Protein AF-A0A7J4KH27-F1 (afdb_monomer_lite)

Foldseek 3Di:
DDPPPQDWDQQPPPRDIDGPVNDDVQADPPPRHRPPPPVVVVVVVVVVCVVDCVVVVVVLVVLCVVVVVQAFDPVQSVVVSVQQVVQVVVVPPDDGFQKDKTWHDQDPVQLQDWDAAPPPRDTDRDAWTWIWIDGPVDDDIDIHTHHPVD

Structure (mmCIF, N/CA/C/O backbone):
data_AF-A0A7J4KH27-F1
#
_entry.id   AF-A0A7J4KH27-F1
#
loop_
_atom_site.group_PDB
_atom_site.id
_atom_site.type_symbol
_atom_site.label_atom_id
_atom_site.label_alt_id
_atom_site.label_comp_id
_atom_site.label_asym_id
_atom_site.label_entity_id
_atom_site.label_seq_id
_atom_site.pdbx_PDB_ins_code
_atom_site.Cartn_x
_atom_site.Cartn_y
_atom_site.Cartn_z
_atom_site.occupancy
_atom_site.B_iso_or_equiv
_atom_site.auth_seq_id
_atom_site.auth_comp_id
_atom_site.auth_asym_id
_atom_site.auth_atom_id
_atom_site.pdbx_PDB_model_num
ATOM 1 N N . MET A 1 1 ? 12.294 -30.414 -48.015 1.00 36.88 1 MET A N 1
ATOM 2 C CA . MET A 1 1 ? 13.051 -29.209 -48.413 1.00 36.88 1 MET A CA 1
ATOM 3 C C . MET A 1 1 ? 12.670 -28.103 -47.450 1.00 36.88 1 MET A C 1
ATOM 5 O O . MET A 1 1 ? 11.553 -27.610 -47.509 1.00 36.88 1 MET A O 1
ATOM 9 N N . THR A 1 2 ? 13.531 -27.830 -46.477 1.00 44.72 2 THR A N 1
ATOM 10 C CA . THR A 1 2 ? 13.286 -26.864 -45.402 1.00 44.72 2 THR A CA 1
ATOM 11 C C . THR A 1 2 ? 13.492 -25.462 -45.970 1.00 44.72 2 THR A C 1
ATOM 13 O O . THR A 1 2 ? 1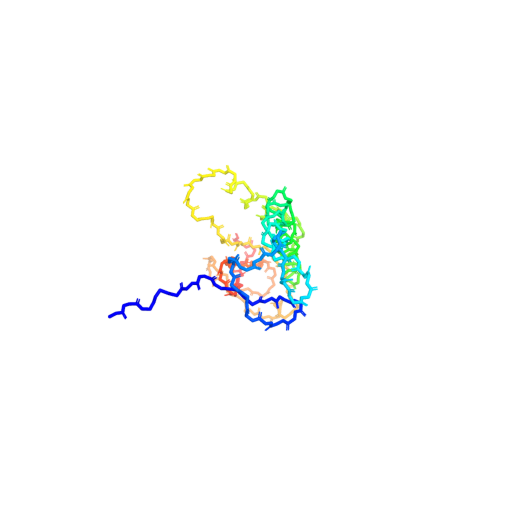4.581 -25.151 -46.446 1.00 44.72 2 THR A O 1
ATOM 16 N N . ARG A 1 3 ? 12.433 -24.647 -46.004 1.00 50.53 3 ARG A N 1
ATOM 17 C CA . ARG A 1 3 ? 12.483 -23.253 -46.463 1.00 50.53 3 ARG A CA 1
ATOM 18 C C . ARG A 1 3 ? 13.350 -22.489 -45.458 1.00 50.53 3 ARG A C 1
ATOM 20 O O . ARG A 1 3 ? 12.947 -22.328 -44.311 1.00 50.53 3 ARG A O 1
ATOM 27 N N . MET A 1 4 ? 14.566 -22.119 -45.850 1.00 54.44 4 MET A N 1
ATOM 28 C CA . MET A 1 4 ? 15.420 -21.243 -45.049 1.00 54.44 4 MET A CA 1
ATOM 29 C C . MET A 1 4 ? 14.706 -19.890 -44.972 1.00 54.44 4 MET A C 1
ATOM 31 O O . MET A 1 4 ? 14.648 -19.170 -45.964 1.00 54.44 4 MET A O 1
ATOM 35 N N . HIS A 1 5 ? 14.060 -19.591 -43.846 1.00 60.06 5 HIS A N 1
ATOM 36 C CA . HIS A 1 5 ? 13.486 -18.271 -43.618 1.00 60.06 5 HIS A CA 1
ATOM 37 C C . HIS A 1 5 ? 14.646 -17.317 -43.345 1.00 60.06 5 HIS A C 1
ATOM 39 O O . HIS A 1 5 ? 15.245 -17.365 -42.273 1.00 60.06 5 HIS A O 1
ATOM 45 N N . ALA A 1 6 ? 14.995 -16.504 -44.342 1.00 69.38 6 ALA A N 1
ATOM 46 C CA . ALA A 1 6 ? 15.940 -15.416 -44.156 1.00 69.38 6 ALA A CA 1
ATOM 47 C C . ALA A 1 6 ? 15.392 -14.458 -43.077 1.00 69.38 6 ALA A C 1
ATOM 49 O O . ALA A 1 6 ? 14.183 -14.179 -43.067 1.00 69.38 6 ALA A O 1
ATOM 50 N N . PRO A 1 7 ? 16.234 -13.998 -42.138 1.00 76.62 7 PRO A N 1
ATOM 51 C CA . PRO A 1 7 ? 15.800 -13.097 -41.082 1.00 76.62 7 PRO A CA 1
ATOM 52 C C . PRO A 1 7 ? 15.359 -11.757 -41.689 1.00 76.62 7 PRO A C 1
ATOM 54 O O . PRO A 1 7 ? 16.080 -11.136 -42.472 1.00 76.62 7 PRO A O 1
ATOM 57 N N . HIS A 1 8 ? 14.148 -11.339 -41.338 1.00 81.88 8 HIS A N 1
ATOM 58 C CA . HIS A 1 8 ? 13.476 -10.148 -41.853 1.00 81.88 8 HIS A CA 1
ATOM 59 C C . HIS A 1 8 ? 12.867 -9.355 -40.696 1.00 81.88 8 HIS A C 1
ATOM 61 O O . HIS A 1 8 ? 12.546 -9.916 -39.648 1.00 81.88 8 HIS A O 1
ATOM 67 N N . THR A 1 9 ? 12.717 -8.049 -40.894 1.00 82.38 9 THR A N 1
ATOM 68 C CA . THR A 1 9 ? 12.050 -7.126 -39.971 1.00 82.38 9 THR A CA 1
ATOM 69 C C . THR A 1 9 ? 11.127 -6.193 -40.753 1.00 82.38 9 THR A C 1
ATOM 71 O O . THR A 1 9 ? 11.249 -6.065 -41.968 1.00 82.38 9 THR A O 1
ATOM 74 N N . THR A 1 10 ? 10.176 -5.544 -40.086 1.00 86.69 10 THR A N 1
ATOM 75 C CA . THR A 1 10 ? 9.300 -4.546 -40.719 1.00 86.69 10 THR A CA 1
ATOM 76 C C . THR A 1 10 ? 9.835 -3.149 -40.435 1.00 86.69 10 THR A C 1
ATOM 78 O O . THR A 1 10 ? 10.053 -2.789 -39.280 1.00 86.69 10 THR A O 1
ATOM 81 N N . CYS A 1 11 ? 10.031 -2.331 -41.469 1.00 85.50 11 CYS A N 1
ATOM 82 C CA . CYS A 1 11 ? 10.560 -0.983 -41.283 1.00 85.50 11 CYS A CA 1
ATOM 83 C C . CYS A 1 11 ? 9.542 -0.061 -40.580 1.00 85.50 11 CYS A C 1
ATOM 85 O O . CYS A 1 11 ? 8.433 0.100 -41.086 1.00 85.50 11 CYS A O 1
ATOM 87 N N . PRO A 1 12 ? 9.889 0.648 -39.488 1.00 82.69 12 PRO A N 1
ATOM 88 C CA . PRO A 1 12 ? 8.945 1.517 -38.782 1.00 82.69 12 PRO A CA 1
ATOM 89 C C . PRO A 1 12 ? 8.585 2.783 -39.577 1.00 82.69 12 PRO A C 1
ATOM 91 O O . PRO A 1 12 ? 7.515 3.356 -39.373 1.00 82.69 12 PRO A O 1
ATOM 94 N N . GLY A 1 13 ? 9.445 3.208 -40.512 1.00 84.38 13 GLY A N 1
ATOM 95 C CA . GLY A 1 13 ? 9.220 4.390 -41.345 1.00 84.38 13 GLY A CA 1
ATOM 96 C C . GLY A 1 13 ? 8.256 4.153 -42.511 1.00 84.38 13 GLY A C 1
ATOM 97 O O . GLY A 1 13 ? 7.327 4.933 -42.706 1.00 84.38 13 GLY A O 1
ATOM 98 N N . CYS A 1 14 ? 8.466 3.088 -43.294 1.00 90.56 14 CYS A N 1
ATOM 99 C CA . CYS A 1 14 ? 7.663 2.802 -44.496 1.00 90.56 14 CYS A CA 1
ATOM 100 C C . CYS A 1 14 ? 6.749 1.574 -44.379 1.00 90.56 14 CYS A C 1
ATOM 102 O O . CYS A 1 14 ? 5.914 1.373 -45.254 1.00 90.56 14 CYS A O 1
ATOM 104 N N . ARG A 1 15 ? 6.863 0.800 -43.290 1.00 88.81 15 ARG A N 1
ATOM 105 C CA . ARG A 1 15 ? 6.092 -0.424 -42.995 1.00 88.81 15 ARG A CA 1
ATOM 106 C C . ARG A 1 15 ? 6.269 -1.566 -43.992 1.00 88.81 15 ARG A C 1
ATOM 108 O O . ARG A 1 15 ? 5.489 -2.511 -43.959 1.00 88.81 15 ARG A O 1
ATOM 115 N N . GLU A 1 16 ? 7.297 -1.495 -44.827 1.00 88.88 16 GLU A N 1
ATOM 116 C CA . GLU A 1 16 ? 7.660 -2.586 -45.724 1.00 88.88 16 GLU A CA 1
ATOM 117 C C . GLU A 1 16 ? 8.458 -3.664 -44.978 1.00 88.88 16 GLU A C 1
ATOM 119 O O . GLU A 1 16 ? 9.203 -3.358 -44.037 1.00 88.88 16 GLU A O 1
ATOM 124 N N . GLU A 1 17 ? 8.316 -4.916 -45.410 1.00 88.75 17 GLU A N 1
ATOM 125 C CA . GLU A 1 17 ? 9.188 -6.009 -44.984 1.00 88.75 17 GLU A CA 1
ATOM 126 C C . GLU A 1 17 ? 10.582 -5.820 -45.594 1.00 88.75 17 GLU A C 1
ATOM 128 O O . GLU A 1 17 ? 10.739 -5.645 -46.800 1.00 88.75 17 GLU A O 1
ATOM 133 N N . VAL A 1 18 ? 11.606 -5.836 -44.745 1.00 87.12 18 VAL A N 1
ATOM 134 C CA . VAL A 1 18 ? 13.002 -5.642 -45.136 1.00 87.12 18 VAL A CA 1
ATOM 135 C C . VAL A 1 18 ? 13.821 -6.815 -44.623 1.00 87.12 18 VAL A C 1
ATOM 137 O O . VAL A 1 18 ? 13.787 -7.151 -43.434 1.00 87.12 18 VAL A O 1
ATOM 140 N N . TYR A 1 19 ? 14.589 -7.434 -45.514 1.00 85.81 19 TYR A N 1
ATOM 141 C CA . TYR A 1 19 ? 15.535 -8.475 -45.137 1.00 85.81 19 TYR A CA 1
ATOM 142 C C . TYR A 1 19 ? 16.796 -7.843 -44.554 1.00 85.81 19 TYR A C 1
ATOM 144 O O . TYR A 1 19 ? 17.318 -6.862 -45.084 1.00 85.81 19 TYR A O 1
ATOM 152 N N . LEU A 1 20 ? 17.312 -8.406 -43.458 1.00 80.19 20 LEU A N 1
ATOM 153 C CA . LEU A 1 20 ? 18.459 -7.815 -42.754 1.00 80.19 20 LEU A CA 1
ATOM 154 C C . LEU A 1 20 ? 19.730 -7.753 -43.624 1.00 80.19 20 LEU A C 1
ATOM 156 O O . LEU A 1 20 ? 20.584 -6.898 -43.409 1.00 80.19 20 LEU A O 1
ATOM 160 N N . GLU A 1 21 ? 19.843 -8.627 -44.626 1.00 80.38 21 GLU A N 1
ATOM 161 C CA . GLU A 1 21 ? 20.944 -8.642 -45.599 1.00 80.38 21 GLU A CA 1
ATOM 162 C C . GLU A 1 21 ? 20.879 -7.510 -46.640 1.00 80.38 21 GLU A C 1
ATOM 164 O O . GLU A 1 21 ? 21.900 -7.160 -47.229 1.00 80.38 21 GLU A O 1
ATOM 169 N N . GLU A 1 22 ? 19.707 -6.903 -46.845 1.00 83.88 22 GLU A N 1
ATOM 170 C CA . GLU A 1 22 ? 19.485 -5.821 -47.818 1.00 83.88 22 GLU A CA 1
ATOM 171 C C . GLU A 1 22 ? 19.701 -4.425 -47.213 1.00 83.88 22 GLU A C 1
ATOM 173 O O . GLU A 1 22 ? 19.567 -3.404 -47.895 1.00 83.88 22 GLU A O 1
ATOM 178 N N . LEU A 1 23 ? 20.036 -4.363 -45.922 1.00 82.25 23 LEU A N 1
ATOM 179 C CA . LEU A 1 23 ? 20.260 -3.110 -45.219 1.00 82.25 23 LEU A CA 1
ATOM 180 C C . LEU A 1 23 ? 21.498 -2.394 -45.746 1.00 82.25 23 LEU A C 1
ATOM 182 O O . LEU A 1 23 ? 22.618 -2.906 -45.728 1.00 82.25 23 LEU A O 1
ATOM 186 N N . VAL A 1 24 ? 21.315 -1.135 -46.131 1.00 82.81 24 VAL A N 1
ATOM 187 C CA . VAL A 1 24 ? 22.419 -0.275 -46.550 1.00 82.81 24 VAL A CA 1
ATOM 188 C C . VAL A 1 24 ? 22.876 0.510 -45.333 1.00 82.81 24 VAL A C 1
ATOM 190 O O . VAL A 1 24 ? 22.203 1.444 -44.908 1.00 82.81 24 VAL A O 1
ATOM 193 N N . ARG A 1 25 ? 24.021 0.126 -44.755 1.00 80.19 25 ARG A N 1
ATOM 194 C CA . ARG A 1 25 ? 24.579 0.755 -43.538 1.00 80.19 25 ARG A CA 1
ATOM 195 C C . ARG A 1 25 ? 23.602 0.761 -42.347 1.00 80.19 25 ARG A C 1
ATOM 197 O O . ARG A 1 25 ? 23.576 1.719 -41.587 1.00 80.19 25 ARG A O 1
ATOM 204 N N . GLY A 1 26 ? 22.786 -0.286 -42.205 1.00 77.50 26 GLY A N 1
ATOM 205 C CA . GLY A 1 26 ? 21.776 -0.379 -41.140 1.00 77.50 26 GLY A CA 1
ATOM 206 C C . GLY A 1 26 ? 20.480 0.398 -41.411 1.00 77.50 26 GLY A C 1
ATOM 207 O O . GLY A 1 26 ? 19.600 0.428 -40.553 1.00 77.50 26 GLY A O 1
ATOM 208 N N . CYS A 1 27 ? 20.327 0.999 -42.596 1.00 84.19 27 CYS A N 1
ATOM 209 C CA . CYS A 1 27 ? 19.119 1.713 -43.004 1.00 84.19 27 CYS A CA 1
ATOM 210 C C . CYS A 1 27 ? 18.240 0.876 -43.940 1.00 84.19 27 CYS A C 1
ATOM 212 O O . CYS A 1 27 ? 18.731 0.102 -44.768 1.00 84.19 27 CYS A O 1
ATOM 214 N N . CYS A 1 28 ? 16.929 1.107 -43.858 1.00 89.44 28 CYS A N 1
ATOM 215 C CA . CYS A 1 28 ? 15.958 0.621 -44.827 1.00 89.44 28 CYS A CA 1
ATOM 216 C C . CYS A 1 28 ? 16.301 1.149 -46.234 1.00 89.44 28 CYS A C 1
ATOM 218 O O . CYS A 1 28 ? 16.411 2.367 -46.409 1.00 89.44 28 CYS A O 1
ATOM 220 N N . PRO A 1 29 ? 16.405 0.281 -47.255 1.00 86.75 29 PRO A N 1
ATOM 221 C CA . PRO A 1 29 ? 16.763 0.699 -48.611 1.00 86.75 29 PRO A CA 1
ATOM 222 C C . PRO A 1 29 ? 15.683 1.555 -49.292 1.00 86.75 29 PRO A C 1
ATOM 224 O O . PRO A 1 29 ? 15.984 2.282 -50.235 1.00 86.75 29 PRO A O 1
ATOM 227 N N . LEU A 1 30 ? 14.433 1.490 -48.823 1.00 88.50 30 LEU A N 1
ATOM 228 C CA . LEU A 1 30 ? 13.297 2.173 -49.447 1.00 88.50 30 LEU A CA 1
ATOM 229 C C . LEU A 1 30 ? 13.080 3.591 -48.919 1.00 88.50 30 LEU A C 1
ATOM 231 O O . LEU A 1 30 ? 12.722 4.481 -49.685 1.00 88.50 30 LEU A O 1
ATOM 235 N N . CYS A 1 31 ? 13.283 3.814 -47.619 1.00 90.00 31 CYS A N 1
ATOM 236 C CA . CYS A 1 31 ? 13.014 5.112 -46.992 1.00 90.00 31 CYS A CA 1
ATOM 237 C C . CYS A 1 31 ? 14.207 5.717 -46.244 1.00 90.00 31 CYS A C 1
ATOM 239 O O . CYS A 1 31 ? 14.104 6.839 -45.756 1.00 90.00 31 CYS A O 1
ATOM 241 N N . GLY A 1 32 ? 15.326 4.995 -46.129 1.00 83.81 32 GLY A N 1
ATOM 242 C CA . GLY A 1 32 ? 16.528 5.462 -45.436 1.00 83.81 32 GLY A CA 1
ATOM 243 C C . GLY A 1 32 ? 16.425 5.483 -43.908 1.00 83.81 32 GLY A C 1
ATOM 244 O O . GLY A 1 32 ? 17.357 5.934 -43.252 1.00 83.81 32 GLY A O 1
ATOM 245 N N . CYS A 1 33 ? 15.324 4.995 -43.328 1.00 82.62 33 CYS A N 1
ATOM 246 C CA . CYS A 1 33 ? 15.141 4.912 -41.878 1.00 82.62 33 CYS A CA 1
ATOM 247 C C . CYS A 1 33 ? 16.136 3.913 -41.264 1.00 82.62 33 CYS A C 1
ATOM 249 O O . CYS A 1 33 ? 16.187 2.762 -41.703 1.00 82.62 33 CYS A O 1
ATOM 251 N N . THR A 1 34 ? 16.924 4.348 -40.279 1.00 83.38 34 THR A N 1
ATOM 252 C CA . THR A 1 34 ? 17.853 3.489 -39.530 1.00 83.38 34 THR A CA 1
ATOM 253 C C . THR A 1 34 ? 17.073 2.483 -38.691 1.00 83.38 34 THR A C 1
ATOM 255 O O . THR A 1 34 ? 16.154 2.862 -37.971 1.00 83.38 34 THR A O 1
ATOM 258 N N . LEU A 1 35 ? 17.421 1.200 -38.793 1.00 71.44 35 LEU A N 1
ATOM 259 C CA . LEU A 1 35 ? 16.743 0.114 -38.076 1.00 71.44 35 LEU A CA 1
ATOM 260 C C . LEU A 1 35 ? 17.468 -0.308 -36.789 1.00 71.44 35 LEU A C 1
ATOM 262 O O . LEU A 1 35 ? 16.900 -1.067 -36.018 1.00 71.44 35 LEU A O 1
ATOM 266 N N . GLY A 1 36 ? 18.689 0.188 -36.555 1.00 62.09 36 GLY A N 1
ATOM 267 C CA . GLY A 1 36 ? 19.520 -0.160 -35.392 1.00 62.09 36 GLY A CA 1
ATOM 268 C C . GLY A 1 36 ? 19.399 0.765 -34.174 1.00 62.09 36 GLY A C 1
ATOM 269 O O . GLY A 1 36 ? 19.797 0.364 -33.092 1.00 62.09 36 GLY A O 1
ATOM 270 N N . ASP A 1 37 ? 18.825 1.966 -34.312 1.00 55.84 37 ASP A N 1
ATOM 271 C CA . ASP A 1 37 ? 18.868 2.981 -33.239 1.00 55.84 37 ASP A CA 1
ATOM 272 C C . ASP A 1 37 ? 17.766 2.824 -32.170 1.00 55.84 37 ASP A C 1
ATOM 274 O O . ASP A 1 37 ? 17.782 3.539 -31.172 1.00 55.84 37 ASP A O 1
ATOM 278 N N . PHE A 1 38 ? 16.786 1.935 -32.367 1.00 52.31 38 PHE A N 1
ATOM 279 C CA . PHE A 1 38 ? 15.632 1.816 -31.461 1.00 52.31 38 PHE A CA 1
ATOM 280 C C . PHE A 1 38 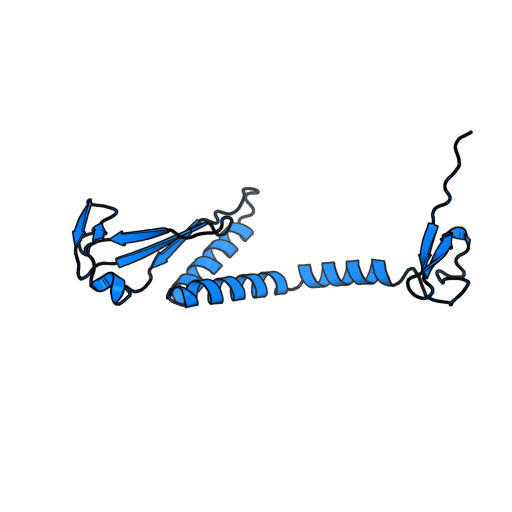? 15.853 0.793 -30.339 1.00 52.31 38 PHE A C 1
ATOM 282 O O . PHE A 1 38 ? 15.535 1.090 -29.191 1.00 52.31 38 PHE A O 1
ATOM 289 N N . ASP A 1 39 ? 16.457 -0.359 -30.647 1.00 52.50 39 ASP A N 1
ATOM 290 C CA . ASP A 1 39 ? 16.717 -1.410 -29.652 1.00 52.50 39 ASP A CA 1
ATOM 291 C C . ASP A 1 39 ? 17.852 -1.013 -28.683 1.00 52.50 39 ASP A C 1
ATOM 293 O O . ASP A 1 39 ? 17.782 -1.296 -27.488 1.00 52.50 39 ASP A O 1
ATOM 297 N N . GLU A 1 40 ? 18.878 -0.296 -29.165 1.00 54.53 40 GLU A N 1
ATOM 298 C CA . GLU A 1 40 ? 19.952 0.236 -28.307 1.00 54.53 40 GLU A CA 1
ATOM 299 C C . GLU A 1 40 ? 19.438 1.360 -27.384 1.00 54.53 40 GLU A C 1
ATOM 301 O O . GLU A 1 40 ? 19.794 1.404 -26.209 1.00 54.53 40 GLU A O 1
ATOM 306 N N . GLN A 1 41 ? 18.521 2.214 -27.863 1.00 54.69 41 GLN A N 1
ATOM 307 C CA . GLN A 1 41 ? 17.917 3.276 -27.044 1.00 54.69 41 GLN A CA 1
ATOM 308 C C . GLN A 1 41 ? 16.963 2.755 -25.962 1.00 54.69 41 GLN A C 1
ATOM 310 O O . GLN A 1 41 ? 16.904 3.348 -24.884 1.00 54.69 41 GLN A O 1
ATOM 315 N N . GLU A 1 42 ? 16.207 1.681 -26.219 1.00 57.25 42 GLU A N 1
ATOM 316 C CA . GLU A 1 42 ? 15.368 1.053 -25.188 1.00 57.25 42 GLU A CA 1
ATOM 317 C C . GLU A 1 42 ? 16.222 0.422 -24.081 1.00 57.25 42 GLU A C 1
ATOM 319 O O . GLU A 1 42 ? 15.928 0.628 -22.904 1.00 57.25 42 GLU A O 1
ATOM 324 N N . SER A 1 43 ? 17.322 -0.248 -24.444 1.00 62.56 43 SER A N 1
ATOM 325 C CA . SER A 1 43 ? 18.270 -0.822 -23.481 1.00 62.56 43 SER A CA 1
ATOM 326 C C . SER A 1 43 ? 18.956 0.251 -22.624 1.00 62.56 43 SER A C 1
ATOM 328 O O . SER A 1 43 ? 19.065 0.090 -21.409 1.00 62.56 43 SER A O 1
ATOM 330 N N . ASP A 1 44 ? 19.387 1.362 -23.227 1.00 67.62 44 ASP A N 1
ATOM 331 C CA . ASP A 1 44 ? 20.016 2.475 -22.501 1.00 67.62 44 ASP A CA 1
ATOM 332 C C . ASP A 1 44 ? 19.026 3.179 -21.558 1.00 67.62 44 ASP A C 1
ATOM 334 O O . ASP A 1 44 ? 19.384 3.602 -20.453 1.00 67.62 44 ASP A O 1
ATOM 338 N N . LEU A 1 45 ? 17.761 3.304 -21.976 1.00 70.88 45 LEU A N 1
ATOM 339 C CA . LEU A 1 45 ? 16.701 3.878 -21.152 1.00 70.88 45 LEU A CA 1
ATOM 340 C C . LEU A 1 45 ? 16.351 2.966 -19.972 1.00 70.88 45 LEU A C 1
ATOM 342 O O . LEU A 1 45 ? 16.160 3.467 -18.864 1.00 70.88 45 LEU A O 1
ATOM 346 N N . GLU A 1 46 ? 16.274 1.653 -20.190 1.00 71.75 46 GLU A N 1
ATOM 347 C CA . GLU A 1 46 ? 16.033 0.668 -19.135 1.00 71.75 46 GLU A CA 1
ATOM 348 C C . GLU A 1 46 ? 17.176 0.679 -18.108 1.00 71.75 46 GLU A C 1
ATOM 350 O O . GLU A 1 46 ? 16.911 0.829 -16.913 1.00 71.75 46 GLU A O 1
ATOM 355 N N . GLU A 1 47 ? 18.439 0.693 -18.555 1.00 72.38 47 GLU A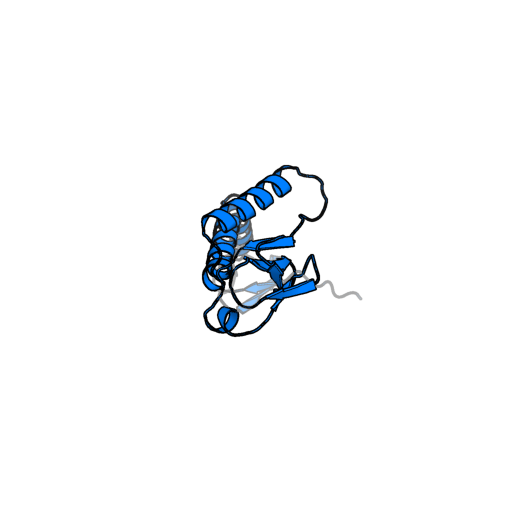 N 1
ATOM 356 C CA . GLU A 1 47 ? 19.596 0.828 -17.660 1.00 72.38 47 GLU A CA 1
ATOM 357 C C . GLU A 1 47 ? 19.567 2.164 -16.893 1.00 72.38 47 GLU A C 1
ATOM 359 O O . GLU A 1 47 ? 19.816 2.212 -15.685 1.00 72.38 47 GLU A O 1
ATOM 364 N N . MET A 1 48 ? 19.219 3.275 -17.551 1.00 70.62 48 MET A N 1
ATOM 365 C CA . MET A 1 48 ? 19.061 4.566 -16.875 1.00 70.62 48 MET A CA 1
ATOM 366 C C . MET A 1 48 ? 17.948 4.549 -15.822 1.00 70.62 48 MET A C 1
ATOM 368 O O . MET A 1 48 ? 18.119 5.151 -14.760 1.00 70.62 48 MET A O 1
ATOM 372 N N . ILE A 1 49 ? 16.820 3.889 -16.098 1.00 72.94 49 ILE A N 1
ATOM 373 C CA . ILE A 1 49 ? 15.702 3.769 -15.157 1.00 72.94 49 ILE A CA 1
ATOM 374 C C . ILE A 1 49 ? 16.117 2.926 -13.954 1.00 72.94 49 ILE A C 1
ATOM 376 O O . ILE A 1 49 ? 15.867 3.355 -12.829 1.00 72.94 49 ILE A O 1
ATOM 380 N N . GLU A 1 50 ? 16.782 1.792 -14.163 1.00 72.06 50 GLU A N 1
ATOM 381 C CA . GLU A 1 50 ? 17.271 0.929 -13.080 1.00 72.06 50 GLU A CA 1
ATOM 382 C C . GLU A 1 50 ? 18.316 1.623 -12.201 1.00 72.06 50 GLU A C 1
ATOM 384 O O . GLU A 1 50 ? 18.314 1.464 -10.981 1.00 72.06 50 GLU A O 1
ATOM 389 N N . ARG A 1 51 ? 19.192 2.436 -12.801 1.00 70.31 51 ARG A N 1
ATOM 390 C CA . ARG A 1 51 ? 20.196 3.228 -12.070 1.00 70.31 51 ARG A CA 1
ATOM 391 C C . ARG A 1 51 ? 19.609 4.455 -11.380 1.00 70.31 51 ARG A C 1
ATOM 393 O O . ARG A 1 51 ? 20.276 5.052 -10.535 1.00 70.31 51 ARG A O 1
ATOM 400 N N . SER A 1 52 ? 18.407 4.869 -11.767 1.00 75.44 52 SER A N 1
ATOM 401 C CA . SER A 1 52 ? 17.698 5.981 -11.146 1.00 75.44 52 SER A CA 1
ATOM 402 C C . SER A 1 52 ? 16.838 5.491 -9.982 1.00 75.44 52 SER A C 1
ATOM 404 O O . SER A 1 52 ? 16.164 4.472 -10.079 1.00 75.44 52 SER A O 1
ATOM 406 N N . ASP A 1 53 ? 16.724 6.280 -8.914 1.00 81.19 53 ASP A N 1
ATOM 407 C CA . ASP A 1 53 ? 15.760 6.014 -7.831 1.00 81.19 53 ASP A CA 1
ATOM 408 C C . ASP A 1 53 ? 14.291 6.232 -8.268 1.00 81.19 53 ASP A C 1
ATOM 410 O O . ASP A 1 53 ? 13.383 6.325 -7.436 1.00 81.19 53 ASP A O 1
ATOM 414 N N . LEU A 1 54 ? 14.020 6.356 -9.574 1.00 85.31 54 LEU A N 1
ATOM 415 C CA . LEU A 1 54 ? 12.701 6.661 -10.118 1.00 85.31 54 LEU A CA 1
ATOM 416 C C . LEU A 1 54 ? 11.663 5.580 -9.770 1.00 85.31 54 LEU A C 1
ATOM 418 O O . LEU A 1 54 ? 10.592 5.959 -9.284 1.00 85.31 54 LEU A O 1
ATOM 422 N N . PRO A 1 55 ? 11.927 4.264 -9.931 1.00 84.94 55 PRO A N 1
ATOM 423 C CA . PRO A 1 55 ? 10.956 3.235 -9.555 1.00 84.94 55 PRO A CA 1
ATOM 424 C C . PRO A 1 55 ? 10.613 3.286 -8.062 1.00 84.94 55 PRO A C 1
ATOM 426 O O . PRO A 1 55 ? 9.441 3.198 -7.685 1.00 84.94 55 PRO A O 1
ATOM 429 N N . TRP A 1 56 ? 11.618 3.512 -7.213 1.00 85.94 56 TRP A N 1
ATOM 430 C CA . TRP A 1 56 ? 11.442 3.635 -5.769 1.00 85.94 56 TRP A CA 1
ATOM 431 C C . TRP A 1 56 ? 10.636 4.880 -5.380 1.00 85.94 56 TRP A C 1
ATOM 433 O O . TRP A 1 56 ? 9.754 4.821 -4.517 1.00 85.94 56 TRP A O 1
ATOM 443 N N . LEU A 1 57 ? 10.878 6.006 -6.052 1.00 89.00 57 LEU A N 1
ATOM 444 C CA . LEU A 1 57 ? 10.142 7.249 -5.840 1.00 89.00 57 LEU A CA 1
ATOM 445 C C . LEU A 1 57 ? 8.676 7.107 -6.261 1.00 89.00 57 LEU A C 1
ATOM 447 O O . LEU A 1 57 ? 7.779 7.510 -5.516 1.00 89.00 57 LEU A O 1
ATOM 451 N N . VAL A 1 58 ? 8.421 6.488 -7.416 1.00 90.69 58 VAL A N 1
ATOM 452 C CA . VAL A 1 58 ? 7.068 6.188 -7.904 1.00 90.69 58 VAL A CA 1
ATOM 453 C C . VAL A 1 58 ? 6.342 5.255 -6.932 1.00 90.69 58 VAL A C 1
ATOM 455 O O . VAL A 1 58 ? 5.209 5.538 -6.534 1.00 90.69 58 VAL A O 1
ATOM 458 N N . PHE A 1 59 ? 6.998 4.181 -6.489 1.00 88.88 59 PHE A N 1
ATOM 459 C CA . PHE A 1 59 ? 6.459 3.262 -5.486 1.00 88.88 59 PHE A CA 1
ATOM 460 C C . PHE A 1 59 ? 6.094 3.988 -4.185 1.00 88.88 59 PHE A C 1
ATOM 462 O O . PHE A 1 59 ? 4.957 3.896 -3.712 1.00 88.88 59 PHE A O 1
ATOM 469 N N . THR A 1 60 ? 7.027 4.777 -3.649 1.00 91.88 60 THR A N 1
ATOM 470 C CA . THR A 1 60 ? 6.830 5.561 -2.426 1.00 91.88 60 THR A CA 1
ATOM 471 C C . THR A 1 60 ? 5.654 6.522 -2.583 1.00 91.88 60 THR A C 1
ATOM 473 O O . THR A 1 60 ? 4.770 6.559 -1.726 1.00 91.88 60 THR A O 1
ATOM 476 N N . TYR A 1 61 ? 5.566 7.240 -3.704 1.00 93.69 61 TYR A N 1
ATOM 477 C CA . TYR A 1 61 ? 4.444 8.131 -3.996 1.00 93.69 61 TYR A CA 1
ATOM 478 C C . TYR A 1 61 ? 3.091 7.406 -3.932 1.00 93.69 61 TYR A C 1
ATOM 480 O O . TYR A 1 61 ? 2.164 7.882 -3.267 1.00 93.69 61 TYR A O 1
ATOM 488 N N . PHE A 1 62 ? 2.966 6.239 -4.572 1.00 92.88 62 PHE A N 1
ATOM 489 C CA . PHE A 1 62 ? 1.720 5.471 -4.553 1.00 92.88 62 PHE A CA 1
ATOM 490 C C . PHE A 1 62 ? 1.364 4.946 -3.159 1.00 92.88 62 PHE A C 1
ATOM 492 O O . PHE A 1 62 ? 0.182 4.958 -2.798 1.00 92.88 62 PHE A O 1
ATOM 499 N N . LEU A 1 63 ? 2.352 4.540 -2.353 1.00 92.25 63 LEU A N 1
ATOM 500 C CA . LEU A 1 63 ? 2.123 4.165 -0.956 1.00 92.25 63 LEU A CA 1
ATOM 501 C C . LEU A 1 63 ? 1.591 5.342 -0.139 1.00 92.25 63 LEU A C 1
ATOM 503 O O . LEU A 1 63 ? 0.582 5.198 0.554 1.00 92.25 63 LEU A O 1
ATOM 507 N N . PHE A 1 64 ? 2.228 6.510 -0.253 1.00 95.06 64 PHE A N 1
ATOM 508 C CA . PHE A 1 64 ? 1.773 7.719 0.426 1.00 95.06 64 PHE A CA 1
ATOM 509 C C . PHE A 1 64 ? 0.352 8.077 0.026 1.00 95.06 64 PHE A C 1
ATOM 511 O O . PHE A 1 64 ? -0.504 8.213 0.897 1.00 95.06 64 PHE A O 1
ATOM 518 N N . LYS A 1 65 ? 0.074 8.164 -1.276 1.00 94.25 65 LYS A N 1
ATOM 519 C CA . LYS A 1 65 ? -1.263 8.481 -1.779 1.00 94.25 65 LYS A CA 1
ATOM 520 C C . LYS A 1 65 ? -2.314 7.522 -1.212 1.00 94.25 65 LYS A C 1
ATOM 522 O O . LYS A 1 65 ? -3.271 7.967 -0.584 1.00 94.25 65 LYS A O 1
ATOM 527 N N . ARG A 1 66 ? -2.095 6.210 -1.348 1.00 92.81 66 ARG A N 1
ATOM 528 C CA . ARG A 1 66 ? -3.037 5.177 -0.892 1.00 92.81 66 ARG A CA 1
ATOM 529 C C . ARG A 1 66 ? -3.283 5.226 0.616 1.00 92.81 66 ARG A C 1
ATOM 531 O O . ARG A 1 66 ? -4.423 5.095 1.053 1.00 92.81 66 ARG A O 1
ATOM 538 N N . PHE A 1 67 ? -2.240 5.363 1.432 1.00 94.31 67 PHE A N 1
ATOM 539 C CA . PHE A 1 67 ? -2.390 5.299 2.888 1.00 94.31 67 PHE A CA 1
ATOM 540 C C . PHE A 1 67 ? -2.869 6.612 3.508 1.00 94.31 67 PHE A C 1
ATOM 542 O O . PHE A 1 67 ? -3.634 6.567 4.475 1.00 94.31 67 PHE A O 1
ATOM 549 N N . LEU A 1 68 ? -2.518 7.761 2.924 1.00 94.62 68 LEU A N 1
ATOM 550 C CA . LEU A 1 68 ? -3.094 9.052 3.307 1.00 94.62 68 LEU A CA 1
ATOM 551 C C . LEU A 1 68 ? -4.600 9.095 3.026 1.00 94.62 68 LEU A C 1
ATOM 553 O O . LEU A 1 68 ? -5.355 9.570 3.870 1.00 94.62 68 LEU A O 1
ATOM 557 N N . GLU A 1 69 ? -5.056 8.534 1.901 1.00 93.19 69 GLU A N 1
ATOM 558 C CA . GLU A 1 69 ? -6.489 8.417 1.577 1.00 93.19 69 GLU A CA 1
ATOM 559 C C . GLU A 1 69 ? -7.265 7.575 2.610 1.00 93.19 69 GLU A C 1
ATOM 561 O O . GLU A 1 69 ? -8.439 7.837 2.876 1.00 93.19 69 GLU A O 1
ATOM 566 N N . ILE A 1 70 ? -6.611 6.597 3.248 1.00 90.88 70 ILE A N 1
ATOM 567 C CA . ILE A 1 70 ? -7.195 5.772 4.324 1.00 90.88 70 ILE A CA 1
ATOM 568 C C . ILE A 1 70 ? -7.071 6.465 5.702 1.00 90.88 70 ILE A C 1
ATOM 570 O O . ILE A 1 70 ? -7.697 6.046 6.680 1.00 90.88 70 ILE A O 1
ATOM 574 N N . GLY A 1 71 ? -6.312 7.561 5.783 1.00 92.56 71 GLY A N 1
ATOM 575 C CA . GLY A 1 71 ? -6.117 8.373 6.984 1.00 92.56 71 GLY A CA 1
ATOM 576 C C . GLY A 1 71 ? -4.917 7.972 7.842 1.00 92.56 71 GLY A C 1
ATOM 577 O O . GLY A 1 71 ? -4.840 8.401 8.991 1.00 92.56 71 GLY A O 1
ATOM 578 N N . ALA A 1 72 ? -3.994 7.151 7.334 1.00 94.38 72 ALA A N 1
ATOM 579 C CA . ALA A 1 72 ? -2.754 6.849 8.048 1.00 94.38 72 ALA A CA 1
ATOM 580 C C . ALA A 1 72 ? -1.870 8.100 8.155 1.00 94.38 72 ALA A C 1
ATOM 582 O O . ALA A 1 72 ? -1.893 8.972 7.284 1.00 94.38 72 ALA A O 1
ATOM 583 N N . SER A 1 73 ? -1.068 8.193 9.217 1.00 94.56 73 SER A N 1
ATOM 584 C CA . SER A 1 73 ? -0.164 9.334 9.383 1.00 94.56 73 SER A CA 1
ATOM 585 C C . SER A 1 73 ? 1.049 9.243 8.439 1.00 94.56 73 SER A C 1
ATOM 587 O O . SER A 1 73 ? 1.576 8.144 8.237 1.00 94.56 73 SER A O 1
ATOM 589 N N . PRO A 1 74 ? 1.568 10.374 7.913 1.00 94.31 74 PRO A N 1
ATOM 590 C CA . PRO A 1 74 ? 2.784 10.383 7.093 1.00 94.31 74 PRO A CA 1
ATOM 591 C C . PRO A 1 74 ? 3.973 9.695 7.772 1.00 94.31 74 PRO A C 1
ATOM 593 O O . PRO A 1 74 ? 4.742 8.996 7.121 1.00 94.31 74 PRO A O 1
ATOM 596 N N . LEU A 1 75 ? 4.096 9.849 9.095 1.00 93.88 75 LEU A N 1
ATOM 597 C CA . LEU A 1 75 ? 5.168 9.240 9.879 1.00 93.88 75 LEU A CA 1
ATOM 598 C C . LEU A 1 75 ? 5.114 7.709 9.841 1.00 93.88 75 LEU A C 1
ATOM 600 O O . LEU A 1 75 ? 6.142 7.071 9.639 1.00 93.88 75 LEU A O 1
ATOM 604 N N . GLN A 1 76 ? 3.927 7.117 9.989 1.00 93.94 76 GLN A N 1
ATOM 605 C CA . GLN A 1 76 ? 3.774 5.661 9.918 1.00 93.94 76 GLN A CA 1
ATOM 606 C C . GLN A 1 76 ? 4.048 5.123 8.514 1.00 93.94 76 GLN A C 1
ATOM 608 O O . GLN A 1 76 ? 4.608 4.039 8.371 1.00 93.94 76 GLN A O 1
ATOM 613 N N . ILE A 1 77 ? 3.692 5.886 7.478 1.00 94.38 77 ILE A N 1
ATOM 614 C CA . ILE A 1 77 ? 4.013 5.527 6.093 1.00 94.38 77 ILE A CA 1
ATOM 615 C C . ILE A 1 77 ? 5.534 5.568 5.884 1.00 94.38 77 ILE A C 1
ATOM 617 O O . ILE A 1 77 ? 6.082 4.626 5.322 1.00 94.38 77 ILE A O 1
ATOM 621 N N . MET A 1 78 ? 6.235 6.585 6.401 1.00 93.12 78 MET A N 1
ATOM 622 C CA . MET A 1 78 ? 7.706 6.638 6.352 1.00 93.12 78 MET A CA 1
ATOM 623 C C . MET A 1 78 ? 8.356 5.454 7.069 1.00 93.12 78 MET A C 1
ATOM 625 O O . MET A 1 78 ? 9.289 4.862 6.538 1.00 93.12 78 MET A O 1
ATOM 629 N N . GLN A 1 79 ? 7.855 5.083 8.250 1.00 92.19 79 GLN A N 1
ATOM 630 C CA . GLN A 1 79 ? 8.349 3.916 8.990 1.00 92.19 79 GLN A CA 1
ATOM 631 C C . GLN A 1 79 ? 8.154 2.617 8.200 1.00 92.19 79 GLN A C 1
ATOM 633 O O . GLN A 1 79 ? 9.042 1.770 8.187 1.00 92.19 79 GLN A O 1
ATOM 638 N N . LEU A 1 80 ? 7.017 2.478 7.514 1.00 91.38 80 LEU A N 1
ATOM 639 C CA . LEU A 1 80 ? 6.747 1.338 6.644 1.00 91.38 80 LEU A CA 1
ATOM 640 C C . LEU A 1 80 ? 7.723 1.292 5.458 1.00 91.38 80 LEU A C 1
ATOM 642 O O . LEU A 1 80 ? 8.301 0.246 5.191 1.00 91.38 80 LEU A O 1
ATOM 646 N N . VAL A 1 81 ? 7.930 2.421 4.773 1.00 91.12 81 VAL A N 1
ATOM 647 C CA . VAL A 1 81 ? 8.859 2.532 3.633 1.00 91.12 81 VAL A CA 1
ATOM 648 C C . VAL A 1 81 ? 10.295 2.212 4.057 1.00 91.12 81 VAL A C 1
ATOM 650 O O . VAL A 1 81 ? 10.972 1.448 3.375 1.00 91.12 81 VAL A O 1
ATOM 653 N N . ALA A 1 82 ? 10.741 2.730 5.205 1.00 89.12 82 ALA A N 1
ATOM 654 C CA . ALA A 1 82 ? 12.062 2.429 5.754 1.00 89.12 82 ALA A CA 1
ATOM 655 C C . ALA A 1 82 ? 12.231 0.930 6.051 1.00 89.12 82 ALA A C 1
ATOM 657 O O . ALA A 1 82 ? 13.233 0.340 5.662 1.00 89.12 82 ALA A O 1
ATOM 658 N N . ALA A 1 83 ? 11.219 0.292 6.650 1.00 86.75 83 ALA A N 1
ATOM 659 C CA . ALA A 1 83 ? 11.250 -1.143 6.927 1.00 86.75 83 ALA A CA 1
ATOM 660 C C . ALA A 1 83 ? 11.343 -1.998 5.649 1.00 86.75 83 ALA A C 1
ATOM 662 O O . ALA A 1 83 ? 11.988 -3.044 5.669 1.00 86.75 83 ALA A O 1
ATOM 663 N N . PHE A 1 84 ? 10.725 -1.565 4.544 1.00 84.75 84 PHE A N 1
ATOM 664 C CA . PHE A 1 84 ? 10.872 -2.231 3.246 1.00 84.75 84 PHE A CA 1
ATOM 665 C C . PHE A 1 84 ? 12.271 -2.068 2.661 1.00 84.75 84 PHE A C 1
ATOM 667 O O . PHE A 1 84 ? 12.852 -3.050 2.209 1.00 84.75 84 PHE A O 1
ATOM 674 N N . ASN A 1 85 ? 12.815 -0.853 2.709 1.00 83.75 85 ASN A N 1
ATOM 675 C CA . ASN A 1 85 ? 14.160 -0.569 2.219 1.00 83.75 85 ASN A CA 1
ATOM 676 C C . ASN A 1 85 ? 15.221 -1.390 2.971 1.00 83.75 85 ASN A C 1
ATOM 678 O O . ASN A 1 85 ? 16.108 -1.978 2.360 1.00 83.75 85 ASN A O 1
ATOM 682 N N . ASP A 1 86 ? 15.092 -1.500 4.296 1.00 83.00 86 ASP A N 1
ATOM 683 C CA . ASP A 1 86 ? 16.012 -2.288 5.120 1.00 83.00 86 ASP A CA 1
ATOM 684 C C . ASP A 1 86 ? 15.937 -3.794 4.810 1.00 83.00 86 ASP A C 1
ATOM 686 O O . ASP A 1 86 ? 16.959 -4.477 4.842 1.00 83.00 86 ASP A O 1
ATOM 690 N N . GLN A 1 87 ? 14.746 -4.326 4.503 1.00 78.25 87 GLN A N 1
ATOM 691 C CA . GLN A 1 87 ? 14.577 -5.734 4.114 1.00 78.25 87 GLN A CA 1
ATOM 692 C C . GLN A 1 87 ? 15.211 -6.043 2.756 1.00 78.25 87 GLN A C 1
ATOM 694 O O . GLN A 1 87 ? 15.817 -7.104 2.600 1.00 78.25 87 GLN A O 1
ATOM 699 N N . ASP A 1 88 ? 15.081 -5.126 1.799 1.00 73.56 88 ASP A N 1
ATOM 700 C CA . ASP A 1 88 ? 15.671 -5.258 0.466 1.00 73.56 88 ASP A CA 1
ATOM 701 C C . ASP A 1 88 ? 17.208 -5.254 0.542 1.00 73.56 88 ASP A C 1
ATOM 703 O O . ASP A 1 88 ? 17.872 -6.173 0.057 1.00 73.56 88 ASP A O 1
ATOM 707 N N . LEU A 1 89 ? 17.775 -4.308 1.303 1.00 68.12 89 LEU A N 1
ATOM 708 C CA . LEU A 1 89 ? 19.219 -4.204 1.553 1.00 68.12 89 LEU A CA 1
ATOM 709 C C . LEU A 1 89 ? 19.814 -5.430 2.264 1.00 68.12 89 LEU A C 1
ATOM 711 O O . LEU A 1 89 ? 20.997 -5.728 2.099 1.00 68.12 89 LEU A O 1
ATOM 715 N N . GLN A 1 90 ? 19.021 -6.149 3.064 1.00 69.00 90 GLN A N 1
ATOM 716 C CA . GLN A 1 90 ? 19.480 -7.337 3.792 1.00 69.00 90 GLN A CA 1
ATOM 717 C C . GLN A 1 90 ? 19.618 -8.590 2.909 1.00 69.00 90 GLN A C 1
ATOM 719 O O . G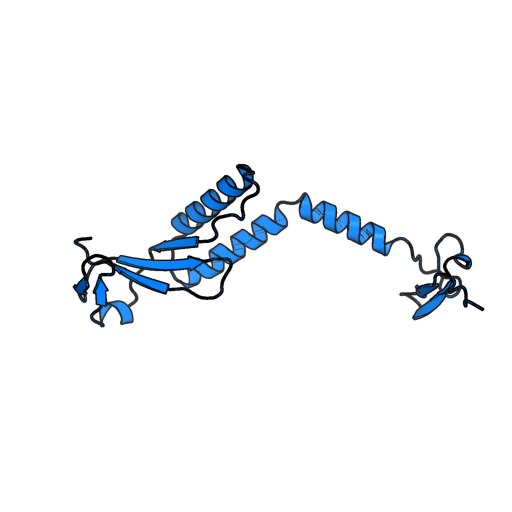LN A 1 90 ? 20.142 -9.598 3.385 1.00 69.00 90 GLN A O 1
ATOM 724 N N . GLY A 1 91 ? 19.207 -8.545 1.633 1.00 58.59 91 GLY A N 1
ATOM 725 C CA . GLY A 1 91 ? 19.675 -9.474 0.596 1.00 58.59 91 GLY A CA 1
ATOM 726 C C . GLY A 1 91 ? 19.422 -10.964 0.857 1.00 58.59 91 GLY A C 1
ATOM 727 O O . GLY A 1 91 ? 20.151 -11.814 0.350 1.00 58.59 91 GLY A O 1
ATOM 728 N N . THR A 1 92 ? 18.408 -11.323 1.648 1.00 58.03 92 THR A N 1
ATOM 729 C CA . THR A 1 92 ? 18.200 -12.719 2.087 1.00 58.03 92 THR A CA 1
ATOM 730 C C . THR A 1 92 ? 17.725 -13.673 0.981 1.00 58.03 92 THR A C 1
ATOM 732 O O . THR A 1 92 ? 17.544 -14.861 1.243 1.00 58.03 92 THR A O 1
ATOM 735 N N . GLY A 1 93 ? 17.500 -13.193 -0.251 1.00 57.81 93 GLY A N 1
ATOM 736 C CA . GLY A 1 93 ? 16.978 -13.996 -1.369 1.00 57.81 93 GLY A CA 1
ATOM 737 C C . GLY A 1 93 ? 15.556 -14.534 -1.143 1.00 57.81 93 GLY A C 1
ATOM 738 O O . GLY A 1 93 ? 15.019 -15.262 -1.977 1.00 57.81 93 GLY A O 1
ATOM 739 N N . LEU A 1 94 ? 14.937 -14.180 -0.015 1.00 61.25 94 LEU A N 1
ATOM 740 C CA . LEU A 1 94 ? 13.557 -14.471 0.332 1.00 61.25 94 LEU A CA 1
ATOM 741 C C . LEU A 1 94 ? 12.689 -13.286 -0.092 1.00 61.25 94 LEU A C 1
ATOM 743 O O . LEU A 1 94 ? 13.091 -12.131 0.021 1.00 61.25 94 LEU A O 1
ATOM 747 N N . LYS A 1 95 ? 11.481 -13.581 -0.579 1.00 65.81 95 LYS A N 1
ATOM 748 C CA . LYS A 1 95 ? 10.494 -12.562 -0.949 1.00 65.81 95 LYS A CA 1
ATOM 749 C C . LYS A 1 95 ? 10.268 -11.610 0.247 1.00 65.81 95 LYS A C 1
ATOM 751 O O . LYS A 1 95 ? 9.992 -12.126 1.334 1.00 65.81 95 LYS A O 1
ATOM 756 N N . PRO A 1 96 ? 10.362 -10.277 0.066 1.00 71.12 96 PRO A N 1
ATOM 757 C CA . PRO A 1 96 ? 10.199 -9.318 1.159 1.00 71.12 96 PRO A CA 1
ATOM 758 C C . PRO A 1 96 ? 8.819 -9.458 1.809 1.00 71.12 96 PRO A C 1
ATOM 760 O O . PRO A 1 96 ? 7.835 -9.788 1.136 1.00 71.12 96 PRO A O 1
ATOM 763 N N . ASP A 1 97 ? 8.734 -9.227 3.122 1.00 81.75 97 ASP A N 1
ATOM 764 C CA . ASP A 1 97 ? 7.471 -9.328 3.852 1.00 81.75 97 ASP A CA 1
ATOM 765 C C . ASP A 1 97 ? 6.606 -8.104 3.553 1.00 81.75 97 ASP A C 1
ATOM 767 O O . ASP A 1 97 ? 6.760 -7.037 4.139 1.00 81.75 97 ASP A O 1
ATOM 771 N N . THR A 1 98 ? 5.663 -8.272 2.630 1.00 86.56 98 THR A N 1
ATOM 772 C CA . THR A 1 98 ? 4.767 -7.216 2.150 1.00 86.56 98 THR A CA 1
ATOM 773 C C . THR A 1 98 ? 3.586 -6.921 3.075 1.00 86.56 98 THR A C 1
ATOM 775 O O . THR A 1 98 ? 2.721 -6.105 2.738 1.00 86.56 98 THR A O 1
ATOM 778 N N . ARG A 1 99 ? 3.524 -7.549 4.255 1.00 90.94 99 ARG A N 1
ATOM 779 C CA . ARG A 1 99 ? 2.450 -7.320 5.227 1.00 90.94 99 ARG A CA 1
ATOM 780 C C . ARG A 1 99 ? 2.633 -5.987 5.942 1.00 90.94 99 ARG A C 1
ATOM 782 O O . ARG A 1 99 ? 3.710 -5.654 6.418 1.00 90.94 99 ARG A O 1
ATOM 789 N N . PHE A 1 100 ? 1.538 -5.252 6.096 1.00 91.62 100 PHE A N 1
ATOM 790 C CA . PHE A 1 100 ? 1.530 -3.973 6.801 1.00 91.62 100 PHE A CA 1
ATOM 791 C C . PHE A 1 100 ? 0.419 -3.916 7.846 1.00 91.62 100 PHE A C 1
ATOM 793 O O . PHE A 1 100 ? -0.644 -4.530 7.700 1.00 91.62 100 PHE A O 1
ATOM 800 N N . VAL A 1 101 ? 0.662 -3.127 8.891 1.00 93.81 101 VAL A N 1
ATOM 801 C CA . VAL A 1 101 ? -0.332 -2.744 9.896 1.00 93.81 101 VAL A CA 1
ATOM 802 C C . VAL A 1 101 ? -0.125 -1.271 10.220 1.00 93.81 101 VAL A C 1
ATOM 804 O O . VAL A 1 101 ? 0.956 -0.883 10.649 1.00 93.81 101 VAL A O 1
ATOM 807 N N . LEU A 1 102 ? -1.154 -0.454 10.016 1.00 94.56 102 LEU A N 1
ATOM 808 C CA . LEU A 1 102 ? -1.110 0.985 10.266 1.00 94.56 102 LEU A CA 1
ATOM 809 C C . LEU A 1 102 ? -2.273 1.387 11.169 1.00 94.56 102 LEU A C 1
ATOM 811 O O . LEU A 1 102 ? -3.393 0.895 11.012 1.00 94.56 102 LEU A O 1
ATOM 815 N N . GLU A 1 103 ? -2.017 2.299 12.099 1.00 94.62 103 GLU A N 1
ATOM 816 C CA . GLU A 1 103 ? -3.084 2.917 12.883 1.00 94.62 103 GLU A CA 1
ATOM 817 C C . GLU A 1 103 ? -3.751 4.013 12.054 1.00 94.62 103 GLU A C 1
ATOM 819 O O . GLU A 1 103 ? -3.081 4.814 11.407 1.00 94.62 103 GLU A O 1
ATOM 824 N N . VAL A 1 104 ? -5.080 4.031 12.052 1.00 94.62 104 VAL A N 1
ATOM 825 C CA . VAL A 1 104 ? -5.877 5.009 11.310 1.00 94.62 104 VAL A CA 1
ATOM 826 C C . VAL A 1 104 ? -6.959 5.579 12.221 1.00 94.62 104 VAL A C 1
ATOM 828 O O . VAL A 1 104 ? -7.480 4.869 13.088 1.00 94.62 104 VAL A O 1
ATOM 831 N N . PRO A 1 105 ? -7.339 6.852 12.052 1.00 91.38 105 PRO A N 1
ATOM 832 C CA . PRO A 1 105 ? -8.326 7.477 12.908 1.00 91.38 105 PRO A CA 1
ATOM 833 C C . PRO A 1 105 ? -9.691 6.796 12.772 1.00 91.38 105 PRO A C 1
ATOM 835 O O . PRO A 1 105 ? -10.105 6.310 11.712 1.00 91.38 105 PRO A O 1
ATOM 838 N N . MET A 1 106 ? -10.430 6.789 13.878 1.00 88.69 106 MET A N 1
ATOM 839 C CA . MET A 1 106 ? -11.835 6.400 13.873 1.00 88.69 106 MET A CA 1
ATOM 840 C C . MET A 1 106 ? -12.640 7.430 13.080 1.00 88.69 106 MET A C 1
ATOM 842 O O . MET A 1 106 ? -12.630 8.619 13.393 1.00 88.69 106 MET A O 1
ATOM 846 N N . THR A 1 107 ? -13.385 6.975 12.075 1.00 87.19 107 THR A N 1
ATOM 847 C CA . THR A 1 107 ? -14.347 7.837 11.378 1.00 87.19 107 THR A CA 1
ATOM 848 C C . THR A 1 107 ? -15.566 8.144 12.265 1.00 87.19 107 THR A C 1
ATOM 850 O O . THR A 1 107 ? -15.790 7.529 13.309 1.00 87.19 107 THR A O 1
ATOM 853 N N . ARG A 1 108 ? -16.421 9.086 11.854 1.00 85.81 108 ARG A N 1
ATOM 854 C CA . ARG A 1 108 ? -17.669 9.368 12.591 1.00 85.81 108 ARG A CA 1
ATOM 855 C C . ARG A 1 108 ? -18.628 8.172 12.602 1.00 85.81 108 ARG A C 1
ATOM 857 O O . ARG A 1 108 ? -19.250 7.896 13.620 1.00 85.81 108 ARG A O 1
ATOM 864 N N . LEU A 1 109 ? -18.711 7.441 11.488 1.00 84.19 109 LEU A N 1
ATOM 865 C CA . LEU A 1 109 ? -19.526 6.223 11.377 1.00 84.19 109 LEU A CA 1
ATOM 866 C C . LEU A 1 109 ? -19.000 5.114 12.288 1.00 84.19 109 LEU A C 1
ATOM 868 O O . LEU A 1 109 ? -19.767 4.411 12.943 1.00 84.19 109 LEU A O 1
ATOM 872 N N . ASP A 1 110 ? -17.677 5.005 12.346 1.00 85.50 110 ASP A N 1
ATOM 873 C CA . ASP A 1 110 ? -16.958 4.153 13.276 1.00 85.50 110 ASP A CA 1
ATOM 874 C C . ASP A 1 110 ? -17.333 4.473 14.731 1.00 85.50 110 ASP A C 1
ATOM 876 O O . ASP A 1 110 ? -17.571 3.553 15.499 1.00 85.50 110 ASP A O 1
ATOM 880 N N . ALA A 1 111 ? -17.413 5.744 15.122 1.00 82.94 111 ALA A N 1
ATOM 881 C CA . ALA A 1 111 ? -17.720 6.132 16.501 1.00 82.94 111 ALA A CA 1
ATOM 882 C C . ALA A 1 111 ? -19.171 5.839 16.939 1.00 82.94 111 ALA A C 1
ATOM 884 O O . ALA A 1 111 ? -19.455 5.831 18.134 1.00 82.94 111 ALA A O 1
ATOM 885 N N . LEU A 1 112 ? -20.090 5.607 15.994 1.00 86.12 112 LEU A N 1
ATOM 886 C CA . LEU A 1 112 ? -21.513 5.395 16.283 1.00 86.12 112 LEU A CA 1
ATOM 887 C C . LEU A 1 112 ? -21.880 3.912 16.463 1.00 86.12 112 LEU A C 1
ATOM 889 O O . LEU A 1 112 ? -22.908 3.599 17.061 1.00 86.12 112 LEU A O 1
ATOM 893 N N . ARG A 1 113 ? -21.075 2.985 15.929 1.00 87.88 113 ARG A N 1
ATOM 894 C CA . ARG A 1 113 ? -21.393 1.549 15.928 1.00 87.88 113 ARG A CA 1
ATOM 895 C C . ARG A 1 113 ? -20.591 0.794 16.991 1.00 87.88 113 ARG A C 1
ATOM 897 O O . ARG A 1 113 ? -19.383 1.006 17.082 1.00 87.88 113 ARG A O 1
ATOM 904 N N . PRO A 1 114 ? -21.215 -0.133 17.744 1.00 91.50 114 PRO A N 1
ATOM 905 C CA . PRO A 1 114 ? -20.483 -1.015 18.642 1.00 91.50 114 PRO A CA 1
ATOM 906 C C . PRO A 1 114 ? -19.533 -1.916 17.850 1.00 91.50 114 PRO A C 1
ATOM 908 O O . PRO A 1 114 ? -19.884 -2.465 16.805 1.00 91.50 114 PRO A O 1
ATOM 911 N N . LYS A 1 115 ? -18.320 -2.074 18.373 1.00 92.25 115 LYS A N 1
ATOM 912 C CA . LYS A 1 115 ? -17.216 -2.816 17.763 1.00 92.25 115 LYS A CA 1
ATOM 913 C C . LYS A 1 115 ? -16.733 -3.880 18.710 1.00 92.25 115 LYS A C 1
ATOM 915 O O . LYS A 1 115 ? -16.778 -3.700 19.922 1.00 92.25 115 LYS A O 1
ATOM 920 N N . ARG A 1 116 ? -16.203 -4.962 18.153 1.00 93.56 116 ARG A N 1
ATOM 921 C CA . ARG A 1 116 ? -15.595 -6.035 18.929 1.00 93.56 116 ARG A CA 1
ATOM 922 C C . ARG A 1 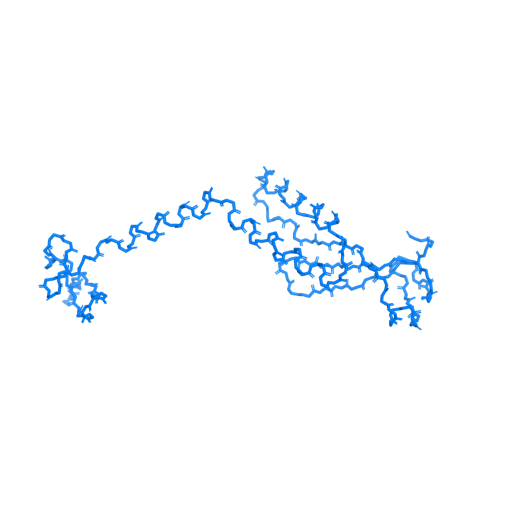116 ? -14.079 -5.887 18.922 1.00 93.56 116 ARG A C 1
ATOM 924 O O . ARG A 1 116 ? -13.482 -5.802 17.851 1.00 93.56 116 ARG A O 1
ATOM 931 N N . CYS A 1 117 ? -13.471 -5.862 20.106 1.00 94.44 117 CYS A N 1
ATOM 932 C CA . CYS A 1 117 ? -12.019 -5.858 20.240 1.00 94.44 117 CYS A CA 1
ATOM 933 C C . CYS A 1 117 ? -11.430 -7.143 19.642 1.00 94.44 117 CYS A C 1
ATOM 935 O O . CYS A 1 117 ? -11.859 -8.239 20.004 1.00 94.44 117 CYS A O 1
ATOM 937 N N . ALA A 1 118 ? -10.439 -7.013 18.760 1.00 94.25 118 ALA A N 1
ATOM 938 C CA . ALA A 1 118 ? -9.773 -8.145 18.118 1.00 94.25 118 ALA A CA 1
ATOM 939 C C . ALA A 1 118 ? -8.925 -8.983 19.095 1.00 94.25 118 ALA A C 1
ATOM 941 O O . ALA A 1 118 ? -8.677 -10.151 18.817 1.00 94.25 118 ALA A O 1
ATOM 942 N N . THR A 1 119 ? -8.510 -8.407 20.230 1.00 93.94 119 THR A N 1
ATOM 943 C CA . THR A 1 119 ? -7.707 -9.094 21.255 1.00 93.94 119 THR A CA 1
ATOM 944 C C . THR A 1 119 ? -8.582 -9.779 22.305 1.00 93.94 119 THR A C 1
ATOM 946 O O . THR A 1 119 ? -8.527 -10.992 22.463 1.00 93.94 119 THR A O 1
ATOM 949 N N . CYS A 1 120 ? -9.410 -9.018 23.032 1.00 94.56 120 CYS A N 1
ATOM 950 C CA . CYS A 1 120 ? -10.162 -9.532 24.187 1.00 94.56 120 CYS A CA 1
ATOM 951 C C . CYS A 1 120 ? -11.637 -9.846 23.893 1.00 94.56 120 CYS A C 1
ATOM 953 O O . CYS A 1 120 ? -12.359 -10.314 24.769 1.00 94.56 120 CYS A O 1
ATOM 955 N N . GLY A 1 121 ? -12.129 -9.535 22.690 1.00 93.38 121 GLY A N 1
ATOM 956 C CA . GLY A 1 121 ? -13.508 -9.809 22.289 1.00 93.38 121 GLY A CA 1
ATOM 957 C C . GLY A 1 121 ? -14.581 -8.922 22.931 1.00 93.38 121 GLY A C 1
ATOM 958 O O . GLY A 1 121 ? -15.749 -9.094 22.581 1.00 93.38 121 GLY A O 1
ATOM 959 N N . LYS A 1 122 ? -14.224 -7.985 23.824 1.00 93.62 122 LYS A N 1
ATOM 960 C CA . LYS A 1 122 ? -15.162 -7.037 24.454 1.00 93.62 122 LYS A CA 1
ATOM 961 C C . LYS A 1 122 ? -15.785 -6.099 23.419 1.00 93.62 122 LYS A C 1
ATOM 963 O O . LYS A 1 122 ? -15.113 -5.685 22.470 1.00 93.62 122 LYS A O 1
ATOM 968 N N . LEU A 1 123 ? -17.056 -5.753 23.626 1.00 93.31 123 LEU A N 1
ATOM 969 C CA . LEU A 1 123 ? -17.745 -4.736 22.836 1.00 93.31 123 LEU A CA 1
ATOM 970 C C . LEU A 1 123 ? -17.448 -3.340 23.389 1.00 93.31 123 LEU A C 1
ATOM 972 O O . LEU A 1 123 ? -17.486 -3.132 24.600 1.00 93.31 123 LEU A O 1
ATOM 976 N N . PHE A 1 124 ? -17.171 -2.390 22.505 1.00 91.44 124 PHE A N 1
ATOM 977 C CA . PHE A 1 124 ? -16.970 -0.985 22.850 1.00 91.44 124 PHE A CA 1
ATOM 978 C C . PHE A 1 124 ? -17.507 -0.085 21.737 1.00 91.44 124 PHE A C 1
ATOM 980 O O . PHE A 1 124 ? -17.615 -0.507 20.587 1.00 91.44 124 PHE A O 1
ATOM 987 N N . ILE A 1 125 ? -17.880 1.144 22.086 1.00 85.25 125 ILE A N 1
ATOM 988 C CA . ILE A 1 125 ? -18.445 2.121 21.141 1.00 85.25 125 ILE A CA 1
ATOM 989 C C . ILE A 1 125 ? -17.474 3.291 20.984 1.00 85.25 125 ILE A C 1
ATOM 991 O O . ILE A 1 125 ? -17.064 3.629 19.877 1.00 85.25 125 ILE A O 1
ATOM 995 N N . THR A 1 126 ? -17.062 3.875 22.109 1.00 80.19 126 THR A N 1
ATOM 996 C CA . THR A 1 126 ? -16.145 5.012 22.165 1.00 80.19 126 THR A CA 1
ATOM 997 C C . THR A 1 126 ? -14.783 4.589 22.708 1.00 80.19 126 THR A C 1
ATOM 999 O O . THR A 1 126 ? -14.687 3.625 23.470 1.00 80.19 126 THR A O 1
ATOM 1002 N N . ARG A 1 127 ? -13.743 5.352 22.335 1.00 81.88 127 ARG A N 1
ATOM 1003 C CA . ARG A 1 127 ? -12.328 5.134 22.705 1.00 81.88 127 ARG A CA 1
ATOM 1004 C C . ARG A 1 127 ? -11.735 3.842 22.122 1.00 81.88 127 ARG A C 1
ATOM 1006 O O . ARG A 1 127 ? -12.456 2.970 21.648 1.00 81.88 127 ARG A O 1
ATOM 1013 N N . GLY A 1 128 ? -10.408 3.747 22.098 1.00 88.25 128 GLY A N 1
ATOM 1014 C CA . GLY A 1 128 ? -9.676 2.649 21.463 1.00 88.25 128 GLY A CA 1
ATOM 1015 C C . GLY A 1 128 ? -9.105 2.992 20.085 1.00 88.25 128 GLY A C 1
ATOM 1016 O O . GLY A 1 128 ? -9.235 4.112 19.592 1.00 88.25 128 GLY A O 1
ATOM 1017 N N . ARG A 1 129 ? -8.458 2.002 19.466 1.00 92.38 129 ARG A N 1
ATOM 1018 C CA . ARG A 1 129 ? -7.639 2.159 18.256 1.00 92.38 129 ARG A CA 1
ATOM 1019 C C . ARG A 1 129 ? -8.220 1.380 17.085 1.00 92.38 129 ARG A C 1
ATOM 1021 O O . ARG A 1 129 ? -8.806 0.306 17.258 1.00 92.38 129 ARG A O 1
ATOM 1028 N N . LYS A 1 130 ? -8.067 1.924 15.880 1.00 94.44 130 LYS A N 1
ATOM 1029 C CA . LYS A 1 130 ? -8.431 1.267 14.622 1.00 94.44 130 LYS A CA 1
ATOM 1030 C C . LYS A 1 130 ? -7.154 1.023 13.840 1.00 94.44 130 LYS A C 1
ATOM 1032 O O . LYS A 1 130 ? -6.418 1.951 13.541 1.00 94.44 130 LYS A O 1
ATOM 1037 N N . MET A 1 131 ? -6.920 -0.235 13.504 1.00 94.94 131 MET A N 1
ATOM 1038 C CA . MET A 1 131 ? -5.786 -0.652 12.695 1.00 94.94 131 MET A CA 1
ATOM 1039 C C . MET A 1 131 ? -6.290 -1.095 11.329 1.00 94.94 131 MET A C 1
ATOM 1041 O O . MET A 1 131 ? -7.267 -1.844 11.237 1.00 94.94 131 MET A O 1
ATOM 1045 N N . VAL A 1 132 ? -5.615 -0.664 10.273 1.00 95.00 132 VAL A N 1
ATOM 1046 C CA . VAL A 1 132 ? -5.744 -1.241 8.939 1.00 95.00 132 VAL A CA 1
ATOM 1047 C C . VAL A 1 132 ? -4.582 -2.204 8.731 1.00 95.00 132 VAL A C 1
ATOM 1049 O O . VAL A 1 132 ? -3.427 -1.845 8.932 1.00 95.00 132 VAL A O 1
ATOM 1052 N N . ALA A 1 133 ? -4.891 -3.446 8.377 1.00 94.00 133 ALA A N 1
ATOM 1053 C CA . ALA A 1 133 ? -3.903 -4.480 8.111 1.00 94.00 133 ALA A CA 1
ATOM 1054 C C . ALA A 1 133 ? -4.122 -5.071 6.721 1.00 94.00 133 ALA A C 1
ATOM 1056 O O . ALA A 1 133 ? -5.264 -5.232 6.279 1.00 94.00 133 ALA A O 1
ATOM 1057 N N . GLY A 1 134 ? -3.042 -5.429 6.046 1.00 93.12 134 GLY A N 1
ATOM 1058 C CA . GLY A 1 134 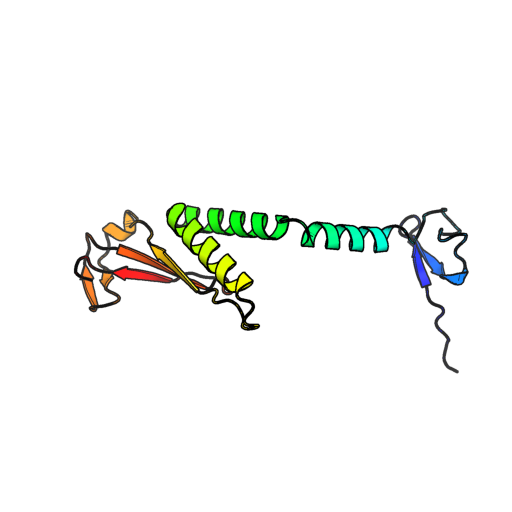? -3.111 -5.992 4.708 1.00 93.12 134 GLY A CA 1
ATOM 1059 C C . GLY A 1 134 ? -1.761 -6.482 4.222 1.00 93.12 134 GLY A C 1
ATOM 1060 O O . GLY A 1 134 ? -0.818 -6.619 4.997 1.00 93.12 134 GLY A O 1
ATOM 1061 N N . ASP A 1 135 ? -1.713 -6.751 2.928 1.00 91.00 135 ASP A N 1
ATOM 1062 C CA . ASP A 1 135 ? -0.527 -7.177 2.203 1.00 91.00 135 ASP A CA 1
ATOM 1063 C C . ASP A 1 135 ? -0.408 -6.291 0.957 1.00 91.00 135 ASP A C 1
ATOM 1065 O O . ASP A 1 135 ? -1.401 -6.092 0.261 1.00 91.00 135 ASP A O 1
ATOM 1069 N N . LEU A 1 136 ? 0.761 -5.705 0.690 1.00 88.31 136 LEU A N 1
ATOM 1070 C CA . LEU A 1 136 ? 0.981 -4.907 -0.520 1.00 88.31 136 LEU A CA 1
ATOM 1071 C C . LEU A 1 136 ? 0.918 -5.756 -1.797 1.00 88.31 136 LEU A C 1
ATOM 1073 O O . LEU A 1 136 ? 0.550 -5.230 -2.845 1.00 88.31 136 LEU A O 1
ATOM 1077 N N . ALA A 1 137 ? 1.214 -7.056 -1.708 1.00 87.06 137 ALA A N 1
ATOM 1078 C CA . ALA A 1 137 ? 1.166 -7.980 -2.837 1.00 87.06 137 ALA A CA 1
ATOM 1079 C C . ALA A 1 137 ? -0.263 -8.418 -3.207 1.00 87.06 137 ALA A C 1
ATOM 1081 O O . ALA A 1 137 ? -0.465 -9.002 -4.272 1.00 87.06 137 ALA A O 1
ATOM 1082 N N . ALA A 1 138 ? -1.255 -8.157 -2.347 1.00 87.06 138 ALA A N 1
ATOM 1083 C CA . ALA A 1 138 ? -2.641 -8.545 -2.575 1.00 87.06 138 ALA A CA 1
ATOM 1084 C C . ALA A 1 138 ? -3.590 -7.336 -2.494 1.00 87.06 138 ALA A C 1
ATOM 1086 O O . ALA A 1 138 ? -3.439 -6.455 -1.644 1.00 87.06 138 ALA A O 1
ATOM 1087 N N . PRO A 1 139 ? -4.625 -7.272 -3.346 1.00 84.25 139 PRO A N 1
ATOM 1088 C CA . PRO A 1 139 ? -5.638 -6.241 -3.216 1.00 84.25 139 PRO A CA 1
ATOM 1089 C C . PRO A 1 139 ? -6.465 -6.450 -1.938 1.00 84.25 139 PRO A C 1
ATOM 1091 O O . PRO A 1 139 ? -6.840 -7.566 -1.580 1.00 84.25 139 PRO A O 1
ATOM 1094 N N . GLY A 1 140 ? -6.808 -5.342 -1.280 1.00 87.62 140 GLY A N 1
ATOM 1095 C CA . GLY A 1 140 ? -7.709 -5.325 -0.128 1.00 87.62 140 GLY A CA 1
ATOM 1096 C C . GLY A 1 140 ? -7.039 -4.983 1.200 1.00 87.62 140 GLY A C 1
ATOM 1097 O O . GLY A 1 140 ? -5.823 -5.025 1.362 1.00 87.62 140 GLY A O 1
ATOM 1098 N N . VAL A 1 141 ? -7.874 -4.595 2.162 1.00 91.69 141 VAL A N 1
ATOM 1099 C CA . VAL A 1 141 ? -7.459 -4.252 3.524 1.00 91.69 141 VAL A CA 1
ATOM 1100 C C . VAL A 1 141 ? -8.467 -4.796 4.526 1.00 91.69 141 VAL A C 1
ATOM 1102 O O . VAL A 1 141 ? -9.656 -4.920 4.231 1.00 91.69 141 VAL A O 1
ATOM 1105 N N . ARG A 1 142 ? -8.003 -5.114 5.732 1.00 93.25 142 ARG A N 1
ATOM 1106 C CA . ARG A 1 142 ? -8.842 -5.548 6.849 1.00 93.25 142 ARG A CA 1
ATOM 1107 C C . ARG A 1 142 ? -8.734 -4.545 7.982 1.00 93.25 142 ARG A C 1
ATOM 1109 O O . ARG A 1 142 ? -7.640 -4.251 8.455 1.00 93.25 142 ARG A O 1
ATOM 1116 N N . TYR A 1 143 ? -9.879 -4.066 8.448 1.00 93.12 143 TYR A N 1
ATOM 1117 C CA . TYR A 1 143 ? -9.944 -3.206 9.622 1.00 93.12 143 TYR A CA 1
ATOM 1118 C C . TYR A 1 143 ? -10.091 -4.049 10.884 1.00 93.12 143 TYR A C 1
ATOM 1120 O O . TYR A 1 143 ? -10.937 -4.942 10.957 1.00 93.12 143 TYR A O 1
ATOM 1128 N N . ARG A 1 144 ? -9.266 -3.757 11.886 1.00 94.62 144 ARG A N 1
ATOM 1129 C CA . ARG A 1 144 ? -9.349 -4.336 13.226 1.00 94.62 144 ARG A CA 1
ATOM 1130 C C . ARG A 1 144 ? -9.497 -3.225 14.248 1.00 94.62 144 ARG A C 1
ATOM 1132 O O . ARG A 1 144 ? -8.936 -2.144 14.094 1.00 94.62 144 ARG A O 1
ATOM 1139 N N . TYR A 1 145 ? -10.253 -3.509 15.295 1.00 94.38 145 TYR A N 1
ATOM 1140 C CA . TYR A 1 145 ? -10.549 -2.554 16.349 1.00 94.38 145 TYR A CA 1
ATOM 1141 C C . TYR A 1 145 ? -10.041 -3.098 17.678 1.00 94.38 145 TYR A C 1
ATOM 1143 O O . TYR A 1 145 ? -10.202 -4.284 17.964 1.00 94.38 145 TYR A O 1
ATOM 1151 N N . TYR A 1 146 ? -9.443 -2.230 18.482 1.00 94.19 146 TYR A N 1
ATOM 1152 C CA . TYR A 1 146 ? -8.859 -2.568 19.774 1.00 94.19 146 TYR A CA 1
ATOM 1153 C C . TYR A 1 146 ? -9.436 -1.631 20.827 1.00 94.19 146 TYR A C 1
ATOM 1155 O O . TYR A 1 146 ? -9.451 -0.416 20.629 1.00 94.19 146 TYR A O 1
ATOM 1163 N N . CYS A 1 147 ? -9.968 -2.191 21.912 1.00 92.88 147 CYS A N 1
ATOM 1164 C CA . CYS A 1 147 ? -10.447 -1.384 23.030 1.00 92.88 147 CYS A CA 1
ATOM 1165 C C . CYS A 1 147 ? -9.265 -0.748 23.768 1.00 92.88 147 CYS A C 1
ATOM 1167 O O . CYS A 1 147 ? -8.172 -1.292 23.744 1.00 92.88 147 CYS A O 1
ATOM 1169 N N . ASP A 1 148 ? -9.508 0.334 24.500 1.00 89.81 148 ASP A N 1
ATOM 1170 C CA . ASP A 1 148 ? -8.480 1.094 25.233 1.00 89.81 148 ASP A CA 1
ATOM 1171 C C . ASP A 1 148 ? -7.698 0.273 26.283 1.00 89.81 148 ASP A C 1
ATOM 1173 O O . ASP A 1 148 ? -6.567 0.588 26.626 1.00 89.81 148 ASP A O 1
ATOM 1177 N N . GLY A 1 149 ? -8.286 -0.821 26.779 1.00 86.94 149 GLY A N 1
ATOM 1178 C CA . GLY A 1 149 ? -7.630 -1.740 27.715 1.00 86.94 149 GLY A CA 1
ATOM 1179 C C . GLY A 1 149 ? -6.718 -2.794 27.069 1.00 86.94 149 GLY A C 1
ATOM 1180 O O . GLY A 1 149 ? -6.356 -3.750 27.753 1.00 86.94 149 GLY A O 1
ATOM 1181 N N . CYS A 1 150 ? -6.433 -2.699 25.765 1.00 86.62 150 CYS A N 1
ATOM 1182 C CA . CYS A 1 150 ? -5.573 -3.609 24.995 1.00 86.62 150 CYS A CA 1
ATOM 1183 C C . CYS A 1 150 ? -4.655 -2.813 24.058 1.00 86.62 150 CYS A C 1
ATOM 1185 O O . CYS A 1 150 ? -3.471 -3.183 23.938 1.00 86.62 150 CYS A O 1
#

Sequence (150 aa):
MTRMHAPHTTCPGCREEVYLEELVRGCCPLCGCTLGDFDEQESDLEEMIERSDLPWLVFTYFLFKRFLEIGASPLQIMQLVAAFNDQDLQGTGLKPDTRFVLEVPMTRLDALRPKRCATCGKLFITRGRKMVAGDLAAPGVRYRYYCDGC

Radius of gyration: 27.64 Å; chains: 1; bounding box: 46×40×77 Å

pLDDT: mean 83.15, std 12.47, range [36.88, 95.06]

Secondary structure (DSSP, 8-state):
-------EEE-TTT--EEEGGG-BTTB-TTT--BSSHHHHHHHHHHHHHHHSSHHHHHHHHHHHHHHHHHT--HHHHHHHHHHHHHHHHT--SSPP--EEEEEEPPPHHHHHS-EE-TTT--EESSSSEEEEEEETTSS-EEEEEE-TT-